Protein AF-A0A2T0R3Y1-F1 (afdb_monomer)

Radius of gyration: 14.28 Å; Cα contacts (8 Å, |Δi|>4): 77; chains: 1; bounding box: 29×32×47 Å

pLDDT: mean 75.72, std 15.1, range [42.06, 95.38]

InterPro domains:
  IPR009241 Toxin HigB-like [PF05973] (24-86)

Organism: NCBI:txid439699

Solvent-accessible surface area (backbone atoms only — not comparable to full-atom values): 5483 Å² total; per-residue (Å²): 132,86,80,83,68,82,81,56,46,86,84,85,75,58,71,67,58,53,53,49,52,57,50,34,47,72,78,39,51,68,56,34,48,27,46,50,54,47,53,50,49,45,23,62,58,46,93,67,68,68,80,90,63,59,47,74,60,83,89,59,94,56,82,74,36,30,38,40,61,38,78,42,104,54,97,60,85,58,73,47,78,47,67,77,84,135

Structure (mmCIF, N/CA/C/O backbone):
data_AF-A0A2T0R3Y1-F1
#
_entry.id   AF-A0A2T0R3Y1-F1
#
loop_
_atom_site.group_PDB
_atom_site.id
_atom_site.type_symbol
_atom_site.label_atom_id
_atom_site.label_alt_id
_atom_site.label_comp_id
_atom_site.label_asym_id
_atom_site.label_entity_id
_atom_site.label_seq_id
_atom_site.pdbx_PDB_ins_code
_atom_site.Cartn_x
_atom_site.Cartn_y
_atom_site.Cartn_z
_atom_site.occupancy
_atom_site.B_iso_or_equiv
_atom_site.auth_seq_id
_atom_site.auth_comp_id
_atom_site.auth_asym_id
_atom_site.auth_atom_id
_atom_site.pdbx_PDB_model_num
ATOM 1 N N . MET A 1 1 ? -4.701 2.417 -36.834 1.00 42.06 1 MET A N 1
ATOM 2 C CA . MET A 1 1 ? -3.880 1.906 -35.718 1.00 42.06 1 MET A CA 1
ATOM 3 C C . MET A 1 1 ? -4.685 2.129 -34.450 1.00 42.06 1 MET A C 1
ATOM 5 O O . MET A 1 1 ? -4.968 3.294 -34.203 1.00 42.06 1 MET A O 1
ATOM 9 N N . PRO A 1 2 ? -5.162 1.115 -33.707 1.00 50.91 2 PRO A N 1
ATOM 10 C CA . PRO A 1 2 ? -5.793 1.406 -32.431 1.00 50.91 2 PRO A CA 1
ATOM 11 C C . PRO A 1 2 ? -4.698 1.704 -31.401 1.00 50.91 2 PRO A C 1
ATOM 13 O O . PRO A 1 2 ? -3.678 1.017 -31.340 1.00 50.91 2 PRO A O 1
ATOM 16 N N . GLU A 1 3 ? -4.908 2.791 -30.669 1.00 47.03 3 GLU A N 1
ATOM 17 C CA . GLU A 1 3 ? -4.050 3.331 -29.621 1.00 47.03 3 GLU A CA 1
ATOM 18 C C . GLU A 1 3 ? -3.702 2.275 -28.566 1.00 47.03 3 GLU A C 1
ATOM 20 O O . GLU A 1 3 ? -4.575 1.669 -27.944 1.00 47.03 3 GLU A O 1
ATOM 25 N N . SER A 1 4 ? -2.406 2.081 -28.327 1.00 49.41 4 SER A N 1
ATOM 26 C CA . SER A 1 4 ? -1.912 1.364 -27.156 1.00 49.41 4 SER A CA 1
ATOM 27 C C . SER A 1 4 ? -2.253 2.186 -25.911 1.00 49.41 4 SER A C 1
ATOM 29 O O . SER A 1 4 ? -1.521 3.113 -25.568 1.00 49.41 4 SER A O 1
ATOM 31 N N . SER A 1 5 ? -3.358 1.872 -25.230 1.00 55.38 5 SER A N 1
ATOM 32 C CA . SER A 1 5 ? -3.599 2.370 -23.871 1.00 55.38 5 SER A CA 1
ATOM 33 C C . SER A 1 5 ? -2.366 2.073 -23.001 1.00 55.38 5 SER A C 1
ATOM 35 O O . SER A 1 5 ? -1.759 1.007 -23.177 1.00 55.38 5 SER A O 1
ATOM 37 N N . PRO A 1 6 ? -1.959 2.962 -22.073 1.00 54.62 6 PRO A N 1
ATOM 38 C CA . PRO A 1 6 ? -0.849 2.651 -21.179 1.00 54.62 6 PRO A CA 1
ATOM 39 C C . PRO A 1 6 ? -1.179 1.346 -20.442 1.00 54.62 6 PRO A C 1
ATOM 41 O O . PRO A 1 6 ? -2.264 1.197 -19.877 1.00 54.62 6 PRO A O 1
ATOM 44 N N . ARG A 1 7 ? -0.283 0.351 -20.531 1.00 67.81 7 ARG A N 1
ATOM 45 C CA . ARG A 1 7 ? -0.462 -0.975 -19.918 1.00 67.81 7 ARG A CA 1
ATOM 46 C C . ARG A 1 7 ? -0.380 -0.847 -18.398 1.00 67.81 7 ARG A C 1
ATOM 48 O O . ARG A 1 7 ? 0.667 -1.090 -17.807 1.00 67.81 7 ARG A O 1
ATOM 55 N N . ARG A 1 8 ? -1.491 -0.458 -17.779 1.00 77.69 8 ARG A N 1
ATOM 56 C CA . ARG A 1 8 ? -1.634 -0.388 -16.330 1.00 77.69 8 ARG A CA 1
ATOM 57 C C . ARG A 1 8 ? -1.787 -1.793 -15.751 1.00 77.69 8 ARG A C 1
ATOM 59 O O . ARG A 1 8 ? -2.552 -2.611 -16.264 1.00 77.69 8 ARG A O 1
ATOM 66 N N . TRP A 1 9 ? -1.078 -2.072 -14.667 1.00 83.81 9 TRP A N 1
ATOM 67 C CA . TRP A 1 9 ? -1.180 -3.328 -13.937 1.00 83.81 9 TRP A CA 1
ATOM 68 C C . TRP A 1 9 ? -2.512 -3.416 -13.195 1.00 83.81 9 TRP A C 1
ATOM 70 O O . TRP A 1 9 ? -2.967 -2.458 -12.568 1.00 83.81 9 TRP A O 1
ATOM 80 N N . SER A 1 10 ? -3.138 -4.592 -13.245 1.00 85.75 10 SER A N 1
ATOM 81 C CA . SER A 1 10 ? -4.358 -4.857 -12.487 1.00 85.75 10 SER A CA 1
ATOM 82 C C . SER A 1 10 ? -4.019 -5.053 -11.010 1.00 85.75 10 SER A C 1
ATOM 84 O O . S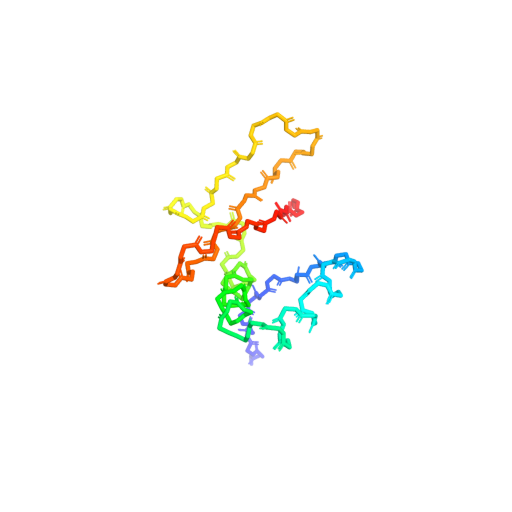ER A 1 10 ? -3.292 -5.979 -10.651 1.00 85.75 10 SER A O 1
ATOM 86 N N . ILE A 1 11 ? -4.563 -4.195 -10.147 1.00 86.88 11 ILE A N 1
ATOM 87 C CA . ILE A 1 11 ? -4.405 -4.322 -8.698 1.00 86.88 11 ILE A CA 1
ATOM 88 C C . ILE A 1 11 ? -5.512 -5.216 -8.145 1.00 86.88 11 ILE A C 1
ATOM 90 O O . ILE A 1 11 ? -6.695 -4.875 -8.192 1.00 86.88 11 ILE A O 1
ATOM 94 N N . LYS A 1 12 ? -5.115 -6.353 -7.572 1.00 89.56 12 LYS A N 1
ATOM 95 C CA . LYS A 1 12 ? -6.005 -7.239 -6.818 1.00 89.56 12 LYS A CA 1
ATOM 96 C C . LYS A 1 12 ? -5.810 -6.991 -5.326 1.00 89.56 12 LYS A C 1
ATOM 98 O O . LYS A 1 12 ? -4.686 -6.956 -4.838 1.00 89.56 12 LYS A O 1
ATOM 103 N N . THR A 1 13 ? -6.912 -6.823 -4.605 1.00 90.75 13 THR A N 1
ATOM 104 C CA . THR A 1 13 ? -6.933 -6.636 -3.148 1.00 90.75 13 THR A CA 1
ATOM 105 C C . THR A 1 13 ? -7.851 -7.668 -2.508 1.00 90.75 13 THR A C 1
ATOM 107 O O . THR A 1 13 ? -8.800 -8.145 -3.136 1.00 90.75 13 THR A O 1
ATOM 110 N N . THR A 1 14 ? -7.574 -8.028 -1.256 1.00 91.69 14 THR A N 1
ATOM 111 C CA . THR A 1 14 ? -8.450 -8.906 -0.471 1.00 91.69 14 THR A CA 1
ATOM 112 C C . THR A 1 14 ? -9.750 -8.186 -0.083 1.00 91.69 14 THR A C 1
ATOM 114 O O . THR A 1 14 ? -9.899 -6.976 -0.281 1.00 91.69 14 THR A O 1
ATOM 117 N N . GLY A 1 15 ? -10.726 -8.926 0.458 1.00 92.94 15 GLY A N 1
ATOM 118 C CA . GLY A 1 15 ? -11.924 -8.331 1.069 1.00 92.94 15 GLY A CA 1
ATOM 119 C C . GLY A 1 15 ? -11.556 -7.310 2.146 1.00 92.94 15 GLY A C 1
ATOM 120 O O . GLY A 1 15 ? -11.918 -6.142 2.023 1.00 92.94 15 GLY A O 1
ATOM 121 N N . ASP A 1 16 ? -10.720 -7.730 3.092 1.00 92.81 16 ASP A N 1
ATOM 122 C CA . ASP A 1 16 ? -10.302 -6.928 4.246 1.00 92.81 16 ASP A CA 1
ATOM 123 C C . ASP A 1 16 ? -9.641 -5.606 3.842 1.00 92.81 16 ASP A C 1
ATOM 125 O O . ASP A 1 16 ? -9.958 -4.551 4.387 1.00 92.81 16 ASP A O 1
ATOM 129 N N . VAL A 1 17 ? -8.763 -5.623 2.829 1.00 91.38 17 VAL A N 1
ATOM 130 C CA . VAL A 1 17 ? -8.112 -4.397 2.337 1.00 91.38 17 VAL A CA 1
ATOM 131 C C . VAL A 1 17 ? -9.134 -3.440 1.721 1.00 91.38 17 VAL A C 1
ATOM 133 O O . VAL A 1 17 ? -9.039 -2.229 1.921 1.00 91.38 17 VAL A O 1
ATOM 136 N N . ARG A 1 18 ? -10.137 -3.950 0.994 1.00 93.00 18 ARG A N 1
ATOM 137 C CA . ARG A 1 18 ? -11.193 -3.104 0.409 1.00 93.00 18 ARG A CA 1
ATOM 138 C C . ARG A 1 18 ? -12.072 -2.479 1.480 1.00 93.00 18 ARG A C 1
ATOM 140 O O . ARG A 1 18 ? -12.428 -1.308 1.356 1.00 93.00 18 ARG A O 1
ATOM 147 N N . GLU A 1 19 ? -12.428 -3.238 2.507 1.00 95.38 19 GLU A N 1
ATOM 148 C CA . GLU A 1 19 ? -13.211 -2.734 3.635 1.00 95.38 19 GLU A CA 1
ATOM 149 C C . GLU A 1 19 ? -12.428 -1.691 4.429 1.00 95.38 19 GLU A C 1
ATOM 151 O O . GLU A 1 19 ? -12.939 -0.597 4.677 1.00 95.38 19 GLU A O 1
ATOM 156 N N . TRP A 1 20 ? -11.154 -1.964 4.711 1.00 94.06 20 TRP A N 1
ATOM 157 C CA . TRP A 1 20 ? -10.260 -1.015 5.360 1.00 94.06 20 TRP A CA 1
ATOM 158 C C . TRP A 1 20 ? -10.113 0.287 4.560 1.00 94.06 20 TRP A C 1
ATOM 160 O O . TRP A 1 20 ? -10.264 1.363 5.131 1.00 94.06 20 TRP A O 1
ATOM 170 N N . LEU A 1 21 ? -9.916 0.227 3.236 1.00 92.44 21 LEU A N 1
ATOM 171 C CA . LEU A 1 21 ? -9.852 1.429 2.391 1.00 92.44 21 LEU A CA 1
ATOM 172 C C . LEU A 1 21 ? -11.160 2.234 2.417 1.00 92.44 21 LEU A C 1
ATOM 174 O O . LEU A 1 21 ? -11.124 3.466 2.403 1.00 92.44 21 LEU A O 1
ATOM 178 N N . ARG A 1 22 ? -12.320 1.562 2.461 1.00 94.62 22 ARG A N 1
ATOM 179 C CA . ARG A 1 22 ? -13.631 2.227 2.570 1.00 94.62 22 ARG A CA 1
ATOM 180 C C . ARG A 1 22 ? -13.799 2.936 3.910 1.00 94.62 22 ARG A C 1
ATOM 182 O O . ARG A 1 22 ? -14.296 4.061 3.916 1.00 94.62 22 ARG A O 1
ATOM 189 N N . ALA A 1 23 ? -13.388 2.301 5.005 1.00 94.88 23 ALA A N 1
ATOM 190 C CA . ALA A 1 23 ? -13.408 2.902 6.334 1.00 94.88 23 ALA A CA 1
ATOM 191 C C . ALA A 1 23 ? -12.428 4.082 6.420 1.00 94.88 23 ALA A C 1
ATOM 193 O O . ALA A 1 23 ? -12.816 5.172 6.835 1.00 94.88 23 ALA A O 1
ATOM 194 N N . LEU A 1 24 ? -11.200 3.903 5.920 1.00 91.50 24 LEU A N 1
ATOM 195 C CA . LEU A 1 24 ? -10.157 4.928 5.910 1.00 91.50 24 LEU A CA 1
ATOM 196 C C . LEU A 1 24 ? -10.595 6.180 5.145 1.00 91.50 24 LEU A C 1
ATOM 198 O O . LEU A 1 24 ? -10.379 7.291 5.613 1.00 91.50 24 LEU A O 1
ATOM 202 N N . ARG A 1 25 ? -11.276 6.013 4.005 1.00 93.38 25 ARG A N 1
ATOM 203 C CA . ARG A 1 25 ? -11.839 7.134 3.236 1.00 93.38 25 ARG A CA 1
ATOM 204 C C . ARG A 1 25 ? -12.802 7.998 4.054 1.00 93.38 25 ARG A C 1
ATOM 206 O O . ARG A 1 25 ? -12.916 9.186 3.770 1.00 93.38 25 ARG A O 1
ATOM 213 N N . GLN A 1 26 ? -13.515 7.407 5.010 1.00 94.25 26 GLN A N 1
ATOM 214 C CA . GLN A 1 26 ? -14.481 8.109 5.856 1.00 94.25 26 GLN A CA 1
ATOM 215 C C . GLN A 1 26 ? -13.815 8.702 7.100 1.00 94.25 26 GLN A C 1
ATOM 217 O O . GLN A 1 26 ? -14.133 9.826 7.477 1.00 94.25 26 GLN A O 1
ATOM 222 N N . SER A 1 27 ? -12.895 7.964 7.727 1.00 92.81 27 SER A N 1
ATOM 223 C CA . SER A 1 27 ? -12.257 8.370 8.982 1.00 92.81 27 SER A CA 1
ATOM 224 C C . SER A 1 27 ? -11.105 9.358 8.791 1.00 92.81 27 SER A C 1
ATOM 226 O O . SER A 1 27 ? -10.938 10.258 9.607 1.00 92.81 27 SER A O 1
ATOM 228 N N . ASP A 1 28 ? -10.297 9.181 7.741 1.00 90.44 28 ASP A N 1
ATOM 229 C CA . ASP A 1 28 ? -9.133 10.019 7.433 1.00 90.44 28 ASP A CA 1
ATOM 230 C C . ASP A 1 28 ? -8.933 10.144 5.904 1.00 90.44 28 ASP A C 1
ATOM 232 O O . ASP A 1 28 ? -8.152 9.404 5.286 1.00 90.44 28 ASP A O 1
ATOM 236 N N . PRO A 1 29 ? -9.654 11.083 5.260 1.00 90.19 29 PRO A N 1
ATOM 237 C CA . PRO A 1 29 ? -9.588 11.284 3.815 1.00 90.19 29 PRO A CA 1
ATOM 238 C C . PRO A 1 29 ? -8.193 11.662 3.297 1.00 90.19 29 PRO A C 1
ATOM 240 O O . PRO A 1 29 ? -7.857 11.325 2.161 1.00 90.19 29 PRO A O 1
ATOM 243 N N . GLU A 1 30 ? -7.376 12.353 4.098 1.00 88.19 30 GLU A N 1
ATOM 244 C CA . GLU A 1 30 ? -6.021 12.761 3.705 1.00 88.19 30 GLU A CA 1
ATOM 245 C C . GLU A 1 30 ? -5.111 11.544 3.578 1.00 88.19 30 GLU A C 1
ATOM 247 O O . GLU A 1 30 ? -4.455 11.341 2.552 1.00 88.19 30 GLU A O 1
ATOM 252 N N . VAL A 1 31 ? -5.130 10.687 4.598 1.00 87.12 31 VAL A N 1
ATOM 253 C CA . VAL A 1 31 ? -4.368 9.443 4.601 1.00 87.12 31 VAL A CA 1
ATOM 254 C C . VAL A 1 31 ? -4.863 8.502 3.503 1.00 87.12 31 VAL A C 1
ATOM 256 O O . VAL A 1 31 ? -4.046 7.921 2.783 1.00 87.12 31 VAL A O 1
ATOM 259 N N . TYR A 1 32 ? -6.181 8.405 3.298 1.00 91.06 32 TYR A N 1
ATOM 260 C CA . TYR A 1 32 ? -6.755 7.663 2.175 1.00 91.06 32 TYR A CA 1
ATOM 261 C C . TYR A 1 32 ? -6.205 8.142 0.825 1.00 91.06 32 TYR A C 1
ATOM 263 O O . TYR A 1 32 ? -5.800 7.313 0.009 1.00 91.06 32 TYR A O 1
ATOM 271 N N . ARG A 1 33 ? -6.128 9.461 0.589 1.00 89.69 33 ARG A N 1
ATOM 272 C CA . ARG A 1 33 ? -5.549 10.005 -0.651 1.00 89.69 33 ARG A CA 1
ATOM 273 C C . ARG A 1 33 ? -4.088 9.603 -0.822 1.00 89.69 33 ARG A C 1
ATOM 275 O O . ARG A 1 33 ? -3.724 9.158 -1.908 1.00 89.69 33 ARG A O 1
ATOM 282 N N . SER A 1 34 ? -3.269 9.698 0.226 1.00 87.62 34 SER A N 1
ATOM 283 C CA . SER A 1 34 ? -1.865 9.267 0.164 1.00 87.62 34 SER A CA 1
ATOM 284 C C . SER A 1 34 ? -1.732 7.783 -0.186 1.00 87.62 34 SER A C 1
ATOM 286 O O . SER A 1 34 ? -0.917 7.426 -1.037 1.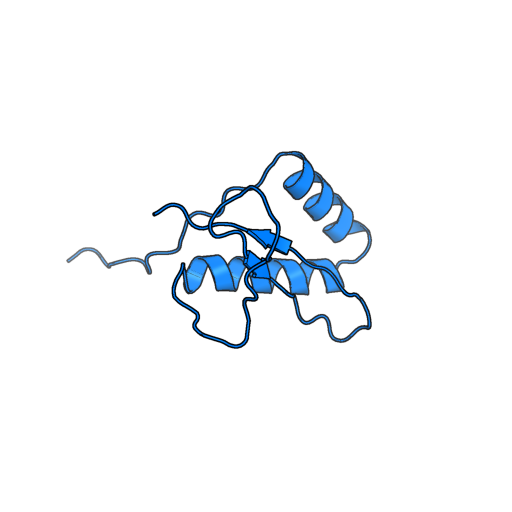00 87.62 34 SER A O 1
ATOM 288 N N . VAL A 1 35 ? -2.543 6.916 0.433 1.00 88.62 35 VAL A N 1
ATOM 289 C CA . VAL A 1 35 ? -2.561 5.474 0.134 1.00 88.62 35 VAL A CA 1
ATOM 290 C C . VAL A 1 35 ? -2.997 5.225 -1.310 1.00 88.62 35 VAL A C 1
ATOM 292 O O . VAL A 1 35 ? -2.348 4.455 -2.016 1.00 88.62 35 VAL A O 1
ATOM 295 N N . ASN A 1 36 ? -4.052 5.899 -1.770 1.00 89.62 36 ASN A N 1
ATOM 296 C CA . ASN A 1 36 ? -4.592 5.701 -3.110 1.00 89.62 36 ASN A CA 1
ATOM 297 C C . ASN A 1 36 ? -3.600 6.138 -4.198 1.00 89.62 36 ASN A C 1
ATOM 299 O O . ASN A 1 36 ? -3.372 5.386 -5.136 1.00 89.62 36 ASN A O 1
ATOM 303 N N . VAL A 1 37 ? -2.922 7.279 -4.021 1.00 87.88 37 VAL A N 1
ATOM 304 C CA . VAL A 1 37 ? -1.851 7.733 -4.930 1.00 87.88 37 VAL A CA 1
ATOM 305 C C . VAL A 1 37 ? -0.713 6.713 -5.004 1.00 87.88 37 VAL A C 1
AT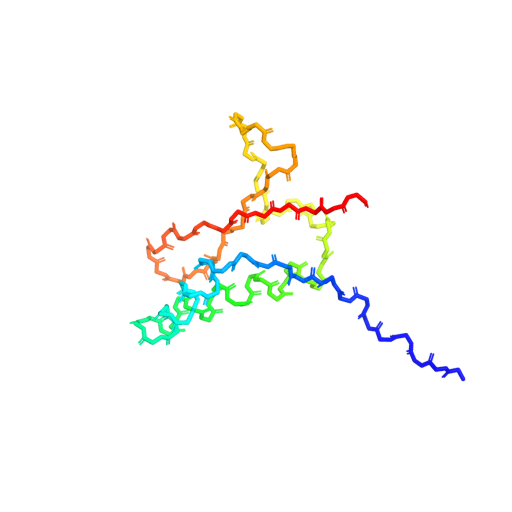OM 307 O O . VAL A 1 37 ? -0.188 6.443 -6.082 1.00 87.88 37 VAL A O 1
ATOM 310 N N . ALA A 1 38 ? -0.336 6.113 -3.874 1.00 85.50 38 ALA A N 1
ATOM 311 C CA . ALA A 1 38 ? 0.715 5.103 -3.847 1.00 85.50 38 ALA A CA 1
ATOM 312 C C . ALA A 1 38 ? 0.300 3.819 -4.597 1.00 85.50 38 ALA A C 1
ATOM 314 O O . ALA A 1 38 ? 1.105 3.253 -5.338 1.00 85.50 38 ALA A O 1
ATOM 315 N N . ILE A 1 39 ? -0.955 3.377 -4.446 1.00 87.62 39 ILE A N 1
ATOM 316 C CA . ILE A 1 39 ? -1.519 2.239 -5.193 1.00 87.62 39 ILE A CA 1
ATOM 317 C C . ILE A 1 39 ? -1.608 2.562 -6.689 1.00 87.62 39 ILE A C 1
ATOM 319 O O . ILE A 1 39 ? -1.241 1.730 -7.520 1.00 87.62 39 ILE A O 1
ATOM 323 N N . ASP A 1 40 ? -2.055 3.769 -7.040 1.00 86.88 40 ASP A N 1
ATOM 324 C CA . ASP A 1 40 ? -2.145 4.211 -8.428 1.00 86.88 40 ASP A CA 1
ATOM 325 C C . ASP A 1 40 ? -0.764 4.201 -9.092 1.00 86.88 40 ASP A C 1
ATOM 327 O O . ASP A 1 40 ? -0.607 3.642 -10.176 1.00 86.88 40 ASP A O 1
ATOM 331 N N . MET A 1 41 ? 0.258 4.701 -8.393 1.00 83.50 41 MET A N 1
ATOM 332 C CA . MET A 1 41 ? 1.645 4.662 -8.853 1.00 83.50 41 MET A CA 1
ATOM 333 C C . MET A 1 41 ? 2.157 3.229 -9.056 1.00 83.50 41 MET A C 1
ATOM 335 O O . MET A 1 41 ? 2.834 2.966 -10.047 1.00 83.50 41 MET A O 1
ATOM 339 N N . LEU A 1 42 ? 1.829 2.284 -8.167 1.00 82.25 42 LEU A N 1
ATOM 340 C CA . LEU A 1 42 ? 2.192 0.872 -8.361 1.00 82.25 42 LEU A CA 1
ATOM 341 C C . LEU A 1 42 ? 1.551 0.283 -9.619 1.00 82.25 42 LEU A C 1
ATOM 343 O O . LEU A 1 42 ? 2.198 -0.472 -10.342 1.00 82.25 42 LEU A O 1
ATOM 347 N N . ALA A 1 43 ? 0.293 0.631 -9.877 1.00 85.19 43 ALA A N 1
ATOM 348 C CA . ALA A 1 43 ? -0.427 0.163 -11.050 1.00 85.19 43 ALA A CA 1
ATOM 349 C C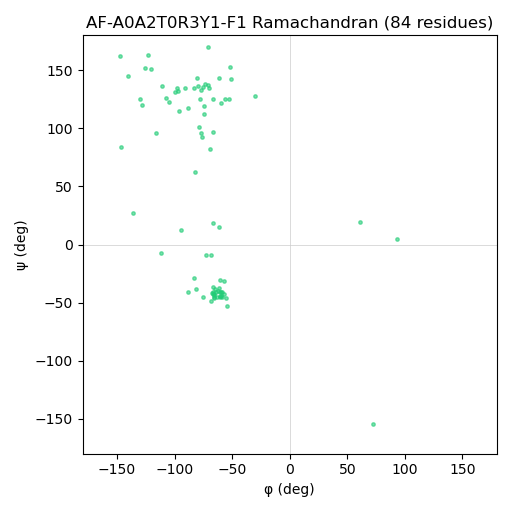 . ALA A 1 43 ? 0.174 0.720 -12.354 1.00 85.19 43 ALA A C 1
ATOM 351 O O . ALA A 1 43 ? 0.227 0.008 -13.351 1.00 85.19 43 ALA A O 1
ATOM 352 N N . GLU A 1 44 ? 0.646 1.967 -12.351 1.00 83.12 44 GLU A N 1
ATOM 353 C CA . GLU A 1 44 ? 1.290 2.595 -13.514 1.00 83.12 44 GLU A CA 1
ATOM 354 C C . GLU A 1 44 ? 2.719 2.077 -13.751 1.00 83.12 44 GLU A C 1
ATOM 356 O O . GLU A 1 44 ? 3.090 1.759 -14.878 1.00 83.12 44 GLU A O 1
ATOM 361 N N . VAL A 1 45 ? 3.536 1.963 -12.697 1.00 77.50 45 VAL A N 1
ATOM 362 C CA . VAL A 1 45 ? 4.966 1.625 -12.830 1.00 77.50 45 VAL A CA 1
ATOM 363 C C . VAL A 1 45 ? 5.206 0.113 -12.945 1.00 77.50 45 VAL A C 1
ATOM 365 O O . VAL A 1 45 ? 6.181 -0.322 -13.563 1.00 77.50 45 VAL A O 1
ATOM 368 N N . GLY A 1 46 ? 4.332 -0.716 -12.369 1.00 71.00 46 GLY A N 1
ATOM 369 C CA . GLY A 1 46 ? 4.483 -2.169 -12.402 1.00 71.00 46 GLY A CA 1
ATOM 370 C C . GLY A 1 46 ? 5.613 -2.704 -11.515 1.00 71.00 46 GLY A C 1
ATOM 371 O O . GLY A 1 46 ? 5.981 -2.062 -10.532 1.00 71.00 46 GLY A O 1
ATOM 372 N N . PRO A 1 47 ? 6.197 -3.878 -11.821 1.00 66.44 47 PRO A N 1
ATOM 373 C CA . PRO A 1 47 ? 7.240 -4.505 -11.001 1.00 66.44 47 PRO A CA 1
ATOM 374 C C . PRO A 1 47 ? 8.578 -3.747 -10.998 1.00 66.44 47 PRO A C 1
ATOM 376 O O . PRO A 1 47 ? 9.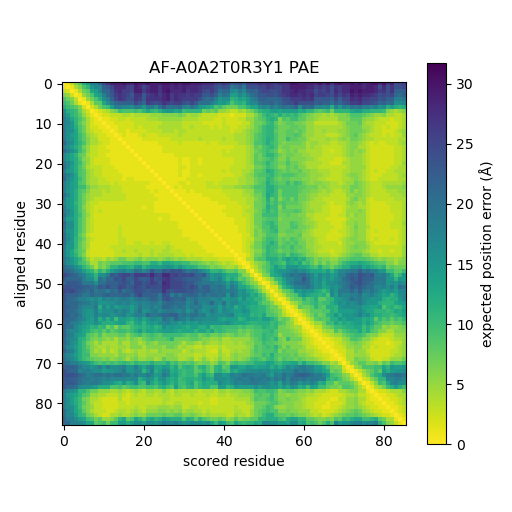462 -4.086 -10.204 1.00 66.44 47 PRO A O 1
ATOM 379 N N . GLY A 1 48 ? 8.715 -2.736 -11.865 1.00 59.88 48 GLY A N 1
ATOM 380 C CA . GLY A 1 48 ? 9.959 -2.063 -12.225 1.00 59.88 48 GLY A CA 1
ATOM 381 C C . GLY A 1 48 ? 10.381 -0.770 -11.506 1.00 59.88 48 GLY A C 1
ATOM 382 O O . GLY A 1 48 ? 11.331 -0.170 -12.008 1.00 59.88 48 GLY A O 1
ATOM 383 N N . PRO A 1 49 ? 9.820 -0.281 -10.377 1.00 53.50 49 PRO A N 1
ATOM 384 C CA . PRO A 1 49 ? 10.492 0.781 -9.649 1.00 53.50 49 PRO A CA 1
ATOM 385 C C . PRO A 1 49 ? 11.646 0.163 -8.859 1.00 53.50 49 PRO A C 1
ATOM 387 O O . PRO A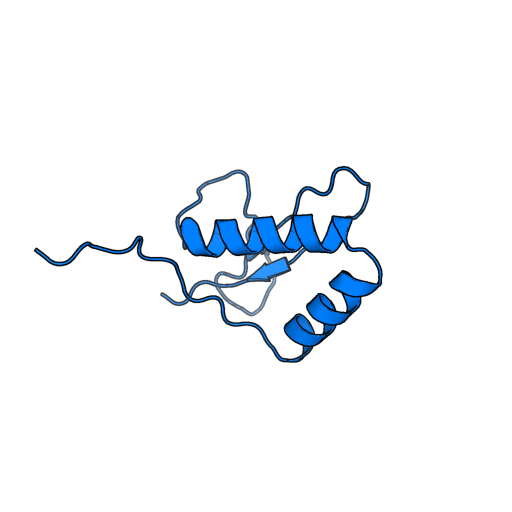 1 49 ? 11.483 -0.333 -7.740 1.00 53.50 49 PRO A O 1
ATOM 390 N N . GLY A 1 50 ? 12.841 0.215 -9.448 1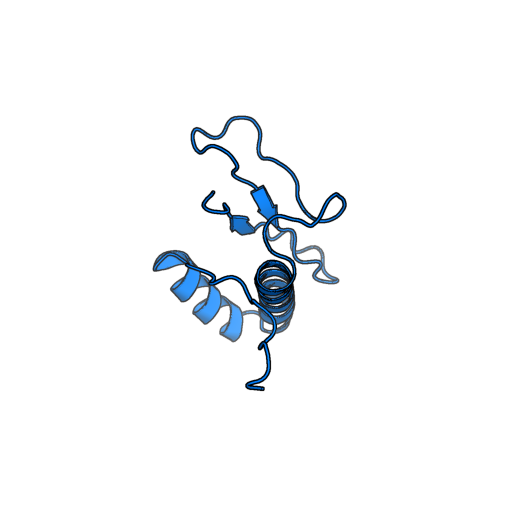.00 57.22 50 GLY A N 1
ATOM 391 C CA . GLY A 1 50 ? 14.072 0.269 -8.668 1.00 57.22 50 GLY A CA 1
ATOM 392 C C . GLY A 1 50 ? 13.991 1.400 -7.630 1.00 57.22 50 GLY A C 1
ATOM 393 O O . GLY A 1 50 ? 13.244 2.363 -7.806 1.00 57.22 50 GLY A O 1
ATOM 394 N N . ARG A 1 51 ? 14.720 1.237 -6.517 1.00 45.81 51 ARG A N 1
ATOM 395 C CA . ARG A 1 51 ? 14.770 2.121 -5.328 1.00 45.81 51 ARG A CA 1
ATOM 396 C C . ARG A 1 51 ? 14.523 3.605 -5.676 1.00 45.81 51 ARG A C 1
ATOM 398 O O . ARG A 1 51 ? 15.224 4.124 -6.541 1.00 45.81 51 ARG A O 1
ATOM 405 N N . PRO A 1 52 ? 13.581 4.294 -4.991 1.00 49.94 52 PRO A N 1
ATOM 406 C CA . PRO A 1 52 ? 13.573 4.378 -3.525 1.00 49.94 52 PRO A CA 1
ATOM 407 C C . PRO A 1 52 ? 12.193 4.193 -2.843 1.00 49.94 52 PRO A C 1
ATOM 409 O O . PRO A 1 52 ? 11.986 4.731 -1.757 1.00 49.94 52 PRO A O 1
ATOM 412 N N . LEU A 1 53 ? 11.238 3.466 -3.445 1.00 51.44 53 LEU A N 1
ATOM 413 C CA . LEU A 1 53 ? 9.858 3.334 -2.915 1.00 51.44 53 LEU A CA 1
ATOM 414 C C . LEU A 1 53 ? 9.460 1.946 -2.384 1.00 51.44 53 LEU A C 1
ATOM 416 O O . LEU A 1 53 ? 8.390 1.813 -1.795 1.00 51.44 53 LEU A O 1
ATOM 420 N N . VAL A 1 54 ? 10.301 0.928 -2.568 1.00 53.53 54 VAL A N 1
ATOM 421 C CA . VAL A 1 54 ? 9.964 -0.472 -2.284 1.00 53.53 54 VAL A CA 1
ATOM 422 C C . VAL A 1 54 ? 11.057 -1.107 -1.430 1.00 53.53 54 VAL A C 1
ATOM 424 O O . VAL A 1 54 ? 12.224 -1.090 -1.826 1.00 53.53 54 VAL A O 1
ATOM 427 N N . ASN A 1 55 ? 10.688 -1.682 -0.281 1.00 59.25 55 ASN A N 1
ATOM 428 C CA . ASN A 1 55 ? 11.588 -2.530 0.505 1.00 59.25 55 ASN A CA 1
ATOM 429 C C . ASN A 1 55 ? 11.114 -3.989 0.450 1.00 59.25 55 ASN A C 1
ATOM 431 O O . ASN A 1 55 ? 9.915 -4.252 0.554 1.00 59.25 55 ASN A O 1
ATOM 435 N N . THR A 1 56 ? 12.043 -4.929 0.273 1.00 57.09 56 THR A N 1
ATOM 436 C CA . THR A 1 56 ? 11.748 -6.367 0.347 1.00 57.09 56 THR A CA 1
ATOM 437 C C . THR A 1 56 ? 11.633 -6.761 1.815 1.00 57.09 56 THR A C 1
ATOM 439 O O . THR A 1 56 ? 12.563 -6.523 2.589 1.00 57.09 56 THR A O 1
ATOM 442 N N . LEU A 1 57 ? 10.512 -7.365 2.207 1.00 60.53 57 LEU A N 1
ATOM 443 C CA . LEU A 1 57 ? 10.353 -7.908 3.556 1.00 60.53 57 LEU A CA 1
ATOM 444 C C . LEU A 1 57 ? 11.168 -9.197 3.688 1.00 60.53 57 LEU A C 1
ATOM 446 O O . LEU A 1 57 ? 10.858 -10.206 3.060 1.00 60.53 57 LEU A O 1
ATOM 450 N N . GLN A 1 58 ? 12.219 -9.163 4.507 1.00 55.72 58 GLN A N 1
ATOM 451 C CA . GLN A 1 58 ? 12.968 -10.361 4.885 1.00 55.72 58 GLN A CA 1
ATOM 452 C C . GLN A 1 58 ? 12.206 -11.114 5.986 1.00 55.72 58 GLN A C 1
ATOM 454 O O . GLN A 1 58 ? 11.701 -10.493 6.919 1.00 55.72 58 GLN A O 1
ATOM 459 N N . GLY A 1 59 ? 12.112 -12.443 5.872 1.00 59.97 59 GLY A N 1
ATOM 460 C CA . GLY A 1 59 ? 11.460 -13.305 6.869 1.00 59.97 59 GLY A CA 1
ATOM 461 C C . GLY A 1 59 ? 9.979 -13.623 6.621 1.00 59.97 59 GLY A C 1
ATOM 462 O O . GLY A 1 59 ? 9.364 -14.283 7.452 1.00 59.97 59 GLY A O 1
ATOM 463 N N . SER A 1 60 ? 9.396 -13.195 5.495 1.00 65.50 60 SER A N 1
ATOM 464 C CA . SER A 1 60 ? 8.067 -13.668 5.079 1.00 65.50 60 SER A CA 1
ATOM 465 C C . SER A 1 60 ? 8.160 -15.043 4.408 1.00 65.50 60 SER A C 1
ATOM 467 O O . SER A 1 60 ? 9.092 -15.300 3.649 1.00 65.50 60 SER A O 1
ATOM 469 N N . SER A 1 61 ? 7.167 -15.906 4.636 1.00 69.62 61 SER A N 1
ATO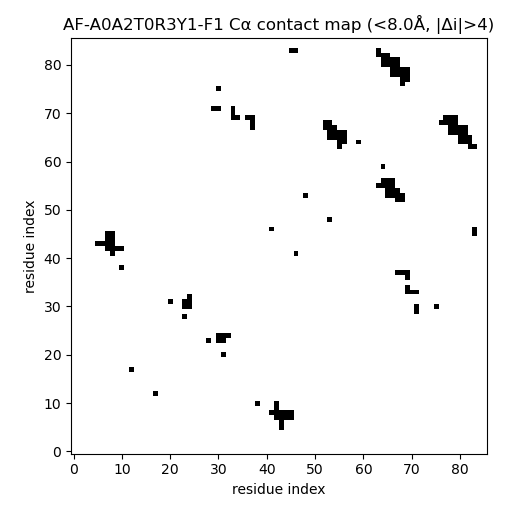M 470 C CA . SER A 1 61 ? 6.983 -17.15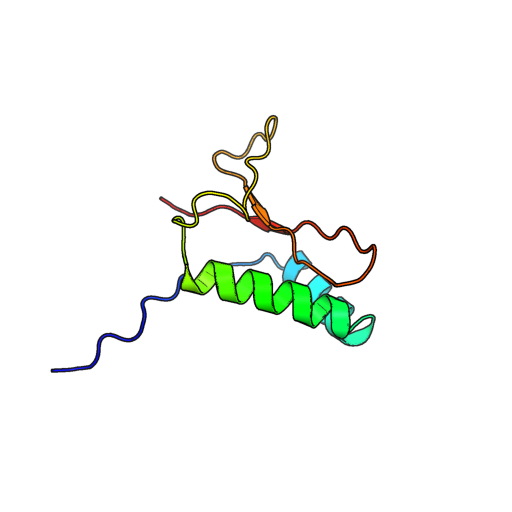4 3.880 1.00 69.62 61 SER A CA 1
ATOM 471 C C . SER A 1 61 ? 6.483 -16.922 2.446 1.00 69.62 61 SER A C 1
ATOM 473 O O . SER A 1 61 ? 6.449 -17.860 1.652 1.00 69.62 61 SER A O 1
ATOM 475 N N . ILE A 1 62 ? 6.106 -15.684 2.100 1.00 68.88 62 ILE A N 1
ATOM 476 C CA . ILE A 1 62 ? 5.634 -15.292 0.769 1.00 68.88 62 ILE A CA 1
ATOM 477 C C . ILE A 1 62 ? 6.805 -14.703 -0.023 1.00 68.88 62 ILE A C 1
ATOM 479 O O . ILE A 1 62 ? 7.338 -13.642 0.315 1.00 68.88 62 ILE A O 1
ATOM 483 N N . ALA A 1 63 ? 7.194 -15.380 -1.105 1.00 67.25 63 ALA A N 1
ATOM 484 C CA . ALA A 1 63 ? 8.236 -14.897 -2.006 1.00 67.25 63 ALA A CA 1
ATOM 485 C C . ALA A 1 63 ? 7.845 -13.552 -2.647 1.00 67.25 63 ALA A C 1
ATOM 487 O O . ALA A 1 63 ? 6.687 -13.328 -2.993 1.00 67.25 63 ALA A O 1
ATOM 488 N N . ASN A 1 64 ? 8.826 -12.661 -2.834 1.00 70.56 64 ASN A N 1
ATOM 489 C CA . ASN A 1 64 ? 8.661 -11.350 -3.484 1.00 70.56 64 ASN A CA 1
ATOM 490 C C . ASN A 1 64 ? 7.678 -10.383 -2.800 1.00 70.56 64 ASN A C 1
ATOM 492 O O . ASN A 1 64 ? 7.246 -9.411 -3.428 1.00 70.56 64 ASN A O 1
ATOM 496 N N . LEU A 1 65 ? 7.363 -10.602 -1.517 1.00 77.75 65 LEU A N 1
ATOM 497 C CA . LEU A 1 65 ? 6.564 -9.663 -0.741 1.00 77.75 65 LEU A CA 1
ATOM 498 C C . LEU A 1 65 ? 7.326 -8.348 -0.534 1.00 77.75 65 LEU A C 1
ATOM 500 O O . LEU A 1 65 ? 8.453 -8.299 -0.026 1.00 77.75 65 LEU A O 1
ATOM 504 N N . LYS A 1 66 ? 6.678 -7.266 -0.938 1.00 80.62 66 LYS A N 1
ATOM 505 C CA . LYS A 1 66 ? 7.209 -5.911 -0.966 1.00 80.62 66 LYS A CA 1
ATOM 506 C C . LYS A 1 66 ? 6.357 -4.999 -0.094 1.00 80.62 66 LYS A C 1
ATOM 508 O O . LYS A 1 66 ? 5.157 -5.209 0.067 1.00 80.62 66 LYS A O 1
ATOM 513 N N . GLU A 1 67 ? 6.990 -3.972 0.458 1.00 81.38 67 GLU A N 1
ATOM 514 C CA . GLU A 1 67 ? 6.327 -2.943 1.255 1.00 81.38 67 GLU A CA 1
ATOM 515 C C . GLU A 1 67 ? 6.244 -1.627 0.472 1.00 81.38 67 GLU A C 1
ATOM 517 O O . GLU A 1 67 ? 7.265 -1.099 0.023 1.00 81.38 67 GLU A O 1
ATOM 522 N N . LEU A 1 68 ? 5.032 -1.088 0.348 1.00 80.31 68 LEU A N 1
ATOM 523 C CA . LEU A 1 68 ? 4.741 0.258 -0.129 1.00 80.31 68 LEU A CA 1
ATOM 524 C C . LEU A 1 68 ? 4.538 1.189 1.065 1.00 80.31 68 LEU A C 1
ATOM 526 O O . LEU A 1 68 ? 3.770 0.890 1.983 1.00 80.31 68 LEU A O 1
ATOM 530 N N . ARG A 1 69 ? 5.195 2.349 1.015 1.00 79.62 69 ARG A N 1
ATOM 531 C CA . ARG A 1 69 ? 5.121 3.388 2.047 1.00 79.62 69 ARG A CA 1
ATOM 532 C C . ARG A 1 69 ? 4.505 4.657 1.463 1.00 79.62 69 ARG A C 1
ATOM 534 O O . ARG A 1 69 ? 5.227 5.444 0.846 1.00 79.62 69 ARG A O 1
ATOM 541 N N . PRO A 1 70 ? 3.190 4.871 1.630 1.00 77.50 70 PRO A N 1
ATOM 542 C CA . PRO A 1 70 ? 2.561 6.132 1.278 1.00 77.50 70 PRO A CA 1
ATOM 543 C C . PRO A 1 70 ? 3.208 7.260 2.080 1.00 77.50 70 PRO A C 1
ATOM 545 O O . PRO A 1 70 ? 3.208 7.238 3.310 1.00 77.50 70 PRO A O 1
ATOM 548 N N . ARG A 1 71 ? 3.766 8.262 1.398 1.00 69.94 71 ARG A N 1
ATOM 549 C CA . ARG A 1 71 ? 4.197 9.488 2.072 1.00 69.94 71 ARG A CA 1
ATOM 550 C C . ARG A 1 71 ? 2.953 10.315 2.368 1.00 69.94 71 ARG A C 1
ATOM 552 O O . ARG A 1 71 ? 2.494 11.073 1.520 1.00 69.94 71 ARG A O 1
ATOM 559 N N . SER A 1 72 ? 2.387 10.135 3.554 1.00 59.94 72 SER A N 1
ATOM 560 C CA . SER A 1 72 ? 1.500 11.142 4.127 1.00 59.94 72 SER A CA 1
ATOM 561 C C . SER A 1 72 ? 2.392 12.181 4.803 1.00 59.94 72 SER A C 1
ATOM 563 O O . SER A 1 72 ? 3.347 11.810 5.476 1.00 59.94 72 SER A O 1
ATOM 565 N N . GLY A 1 73 ? 2.147 13.476 4.620 1.00 55.56 73 GLY A N 1
ATOM 566 C CA . GLY A 1 73 ? 2.916 14.538 5.291 1.00 55.56 73 GLY A CA 1
ATOM 567 C C . GLY A 1 73 ? 2.730 14.595 6.821 1.00 55.56 73 GLY A C 1
ATOM 568 O O . GLY A 1 73 ? 2.988 15.634 7.416 1.00 55.56 73 GLY A O 1
ATOM 569 N N . ARG A 1 74 ? 2.235 13.518 7.446 1.00 58.25 74 ARG A N 1
ATOM 570 C CA . ARG A 1 74 ? 2.016 13.321 8.885 1.00 58.25 74 ARG A CA 1
ATOM 571 C C . ARG A 1 74 ? 2.781 12.078 9.353 1.00 58.25 74 ARG A C 1
ATOM 573 O O . ARG A 1 74 ? 3.087 11.208 8.543 1.00 58.25 74 ARG A O 1
ATOM 580 N N . ASP A 1 75 ? 2.977 11.941 10.666 1.00 59.25 75 ASP A N 1
ATOM 581 C CA . ASP A 1 75 ? 3.597 10.783 11.352 1.00 59.25 75 ASP A CA 1
ATOM 582 C C . ASP A 1 75 ? 2.854 9.434 11.186 1.00 59.25 75 ASP A C 1
ATOM 584 O O . ASP A 1 75 ? 3.094 8.467 11.910 1.00 59.25 75 ASP A O 1
ATOM 588 N N . VAL A 1 76 ? 1.927 9.323 10.233 1.00 58.94 76 VAL A N 1
ATOM 589 C CA . VAL A 1 76 ? 1.180 8.093 9.984 1.00 58.94 76 VAL A CA 1
ATOM 590 C C . VAL A 1 76 ? 2.055 7.127 9.182 1.00 58.94 76 VAL A C 1
ATOM 592 O O . VAL A 1 76 ? 2.199 7.230 7.963 1.00 58.94 76 VAL A O 1
ATOM 595 N N . ALA A 1 77 ? 2.631 6.150 9.882 1.00 69.88 77 ALA A N 1
ATOM 596 C CA . ALA A 1 77 ? 3.451 5.088 9.305 1.00 69.88 77 ALA A CA 1
ATOM 597 C C . ALA A 1 77 ? 2.596 3.936 8.737 1.00 69.88 77 ALA A C 1
ATOM 599 O O . ALA A 1 77 ? 2.686 2.799 9.201 1.00 69.88 77 ALA A O 1
ATOM 600 N N . ILE A 1 78 ? 1.760 4.209 7.729 1.00 81.44 78 ILE A N 1
ATOM 601 C CA . ILE A 1 78 ? 1.046 3.143 7.005 1.00 81.44 78 ILE A CA 1
ATOM 602 C C . ILE A 1 78 ? 2.007 2.385 6.093 1.00 81.44 78 ILE A C 1
ATOM 604 O O . ILE A 1 78 ? 2.837 2.971 5.395 1.00 81.44 78 ILE A O 1
ATOM 608 N N . ARG A 1 79 ? 1.856 1.059 6.085 1.00 83.94 79 ARG A N 1
ATOM 609 C CA . ARG A 1 79 ? 2.628 0.128 5.263 1.00 83.94 79 ARG A CA 1
ATOM 610 C C . ARG A 1 79 ? 1.659 -0.777 4.520 1.00 83.94 79 ARG A C 1
ATOM 612 O O . ARG A 1 79 ? 0.873 -1.477 5.151 1.00 83.94 79 ARG A O 1
ATOM 619 N N . VAL A 1 80 ? 1.705 -0.754 3.193 1.00 84.38 80 VAL A N 1
ATOM 620 C CA . VAL A 1 80 ? 0.866 -1.612 2.348 1.00 84.38 80 VAL A CA 1
ATOM 621 C C . VAL A 1 80 ? 1.738 -2.725 1.785 1.00 84.38 80 VAL A C 1
ATOM 623 O O . VAL A 1 80 ? 2.753 -2.457 1.148 1.00 84.38 80 VAL A O 1
ATOM 626 N N . LEU A 1 81 ? 1.365 -3.975 2.042 1.00 86.56 81 LEU A N 1
ATOM 627 C CA . LEU A 1 81 ? 2.101 -5.140 1.556 1.00 86.56 81 LEU A CA 1
ATOM 628 C C . LEU A 1 81 ? 1.549 -5.574 0.202 1.00 86.56 81 LEU A C 1
ATOM 630 O O . LEU A 1 81 ? 0.333 -5.654 0.030 1.00 86.56 81 LEU A O 1
ATOM 634 N N . PHE A 1 82 ? 2.429 -5.854 -0.754 1.00 84.25 82 PHE A N 1
ATOM 635 C CA . PHE A 1 82 ? 2.030 -6.273 -2.094 1.00 84.25 82 PHE A CA 1
ATOM 636 C C . PHE A 1 82 ? 3.037 -7.247 -2.711 1.00 84.25 82 PHE A C 1
ATOM 638 O O . PHE A 1 82 ? 4.188 -7.344 -2.288 1.00 84.25 82 PHE A O 1
ATOM 645 N N . VAL A 1 83 ? 2.594 -7.953 -3.744 1.00 84.06 83 VAL A N 1
ATOM 646 C CA . VAL A 1 83 ? 3.391 -8.885 -4.544 1.00 84.06 83 VAL A CA 1
ATOM 647 C C . VAL A 1 83 ? 2.989 -8.721 -6.009 1.00 84.06 83 VAL A C 1
ATOM 649 O O . VAL A 1 83 ? 1.829 -8.434 -6.303 1.00 84.06 83 VAL A O 1
ATOM 652 N N . PHE A 1 84 ? 3.955 -8.862 -6.915 1.00 76.44 84 PHE A N 1
ATOM 653 C CA . PHE A 1 84 ? 3.701 -8.972 -8.351 1.00 76.44 84 PHE A CA 1
ATOM 654 C C . PHE A 1 84 ? 3.719 -10.451 -8.744 1.00 76.44 84 PHE A C 1
ATOM 656 O O . PHE A 1 84 ? 4.607 -11.185 -8.310 1.00 76.44 84 PHE A O 1
ATOM 663 N N . ASP A 1 85 ? 2.736 -10.860 -9.541 1.00 68.56 85 ASP A N 1
ATOM 664 C CA . ASP A 1 85 ? 2.714 -12.164 -10.216 1.00 68.56 85 ASP A CA 1
ATOM 665 C C . ASP A 1 85 ? 3.799 -12.155 -11.323 1.00 68.56 85 ASP A C 1
ATOM 667 O O . ASP A 1 85 ? 3.926 -11.110 -11.977 1.00 68.56 85 ASP A O 1
ATOM 671 N N . PRO A 1 86 ? 4.634 -13.207 -11.482 1.00 61.38 86 PRO A N 1
ATOM 672 C CA . PRO A 1 86 ? 5.646 -13.299 -12.544 1.00 61.38 86 PRO A CA 1
ATOM 673 C C . PRO A 1 86 ? 5.107 -13.166 -13.975 1.00 61.38 86 PRO A C 1
ATOM 675 O O . PRO A 1 86 ? 3.964 -13.593 -14.248 1.00 61.38 86 PRO A O 1
#

Secondary structure (DSSP, 8-state):
-------PPPPP--HHHHHHHHHHHHH-HHHHHHHHHHHHHHHHHTT---SSSEEE-TT-SSTT-EEE----SSS----EEE----

Foldseek 3Di:
DPDDDQQFADDDDDPVVVVVLVVCCVPPVLVSVLVVVQVRVCRRCPPDDDDDAWDQDPPDPDPQWIWGARDRVDPDGDIDIDHHDD

Sequence (86 aa):
MPESSPRRWSIKTTGDVREWLRALRQSDPEVYRSVNVAIDMLAEVGPGPGRPLVNTLQGSSIANLKELRPRSGRDVAIRVLFVFDP

Mean predicted aligned error: 8.98 Å

Nearest PDB structures (foldseek):
  4q2u-assembly2_L  TM=5.835E-01  e=4.994E+00  Escherichia coli K-12